Protein AF-A0A960F1D6-F1 (afdb_monomer_lite)

pLDDT: mean 77.66, std 17.32, range [40.25, 97.0]

Radius of gyration: 31.31 Å; chains: 1; bounding box: 92×35×55 Å

Structure (mmCIF, N/CA/C/O backbone):
data_AF-A0A960F1D6-F1
#
_entry.id   AF-A0A960F1D6-F1
#
loop_
_atom_site.group_PDB
_atom_site.id
_atom_site.type_symbol
_atom_site.label_atom_id
_atom_site.label_alt_id
_atom_site.label_comp_id
_atom_site.label_asym_id
_atom_site.label_entity_id
_atom_site.label_seq_id
_atom_site.pdbx_PDB_ins_code
_atom_site.Cartn_x
_atom_site.Cartn_y
_atom_site.Cartn_z
_atom_site.occupancy
_atom_site.B_iso_or_equiv
_atom_site.auth_seq_id
_atom_site.auth_comp_id
_atom_site.auth_asym_id
_atom_site.auth_atom_id
_atom_site.pdbx_PDB_model_num
ATOM 1 N N . MET A 1 1 ? -1.947 15.688 16.509 1.00 67.94 1 MET A N 1
ATOM 2 C CA . MET A 1 1 ? -1.723 14.233 16.369 1.00 67.94 1 MET A CA 1
ATOM 3 C C . MET A 1 1 ? -0.550 13.874 17.263 1.00 67.94 1 MET A C 1
ATOM 5 O O . MET A 1 1 ? 0.575 14.180 16.901 1.00 67.94 1 MET A O 1
ATOM 9 N N . ALA A 1 2 ? -0.806 13.369 18.470 1.00 82.12 2 ALA A N 1
ATOM 10 C CA . ALA A 1 2 ? 0.272 12.940 19.358 1.00 82.12 2 ALA A CA 1
ATOM 11 C C . ALA A 1 2 ? 0.780 11.565 18.907 1.00 82.12 2 ALA A C 1
ATOM 13 O O . ALA A 1 2 ? -0.016 10.731 18.471 1.00 82.12 2 ALA A O 1
ATOM 14 N N . TRP A 1 3 ? 2.092 11.354 18.992 1.00 86.44 3 TRP A N 1
ATOM 15 C CA . TRP A 1 3 ? 2.691 10.040 18.794 1.00 86.44 3 TRP A CA 1
ATOM 16 C C . TRP A 1 3 ? 2.157 9.067 19.848 1.00 86.44 3 TRP A C 1
ATOM 18 O O . TRP A 1 3 ? 2.189 9.368 21.040 1.00 86.44 3 TRP A O 1
ATOM 28 N N . ASP A 1 4 ? 1.689 7.898 19.416 1.00 86.50 4 ASP A N 1
ATOM 29 C CA . ASP A 1 4 ? 1.149 6.879 20.311 1.00 86.50 4 ASP A CA 1
ATOM 30 C C . ASP A 1 4 ? 1.798 5.518 20.041 1.00 86.50 4 ASP A C 1
ATOM 32 O O . ASP A 1 4 ? 1.462 4.798 19.094 1.00 86.50 4 ASP A O 1
ATOM 36 N N . SER A 1 5 ? 2.734 5.147 20.916 1.00 84.94 5 SER A N 1
ATOM 37 C CA . SER A 1 5 ? 3.464 3.882 20.836 1.00 84.94 5 SER A CA 1
ATOM 38 C C . SER A 1 5 ? 2.566 2.652 20.983 1.00 84.94 5 SER A C 1
ATOM 40 O O . SER A 1 5 ? 2.961 1.591 20.502 1.00 84.94 5 SER A O 1
ATOM 42 N N . LYS A 1 6 ? 1.368 2.759 21.577 1.00 87.56 6 LYS A N 1
ATOM 43 C CA . LYS A 1 6 ? 0.455 1.617 21.755 1.00 87.56 6 LYS A CA 1
ATOM 44 C C . LYS A 1 6 ? -0.373 1.309 20.507 1.00 87.56 6 LYS A C 1
ATOM 46 O O . LYS A 1 6 ? -0.940 0.226 20.417 1.00 87.56 6 LYS A O 1
ATOM 51 N N . ARG A 1 7 ? -0.429 2.214 19.523 1.00 83.06 7 ARG A N 1
ATOM 52 C CA . ARG A 1 7 ? -1.190 1.984 18.284 1.00 83.06 7 ARG A CA 1
ATOM 53 C C . ARG A 1 7 ? -0.573 0.889 17.437 1.00 83.06 7 ARG A C 1
ATOM 55 O O . ARG A 1 7 ? 0.615 0.936 17.123 1.00 83.06 7 ARG A O 1
ATOM 62 N N . GLU A 1 8 ? -1.387 -0.065 17.016 1.00 88.06 8 GLU A N 1
ATOM 63 C CA . GLU A 1 8 ? -0.953 -1.104 16.092 1.00 88.06 8 GLU A CA 1
ATOM 64 C C . GLU A 1 8 ? -0.759 -0.532 14.685 1.00 88.06 8 GLU A C 1
ATOM 66 O O . GLU A 1 8 ? -1.566 0.254 14.184 1.00 88.06 8 GLU A O 1
ATOM 71 N N . VAL A 1 9 ? 0.335 -0.931 14.038 1.00 88.81 9 VAL A N 1
ATOM 72 C CA . VAL A 1 9 ? 0.604 -0.571 12.645 1.00 88.81 9 VAL A CA 1
ATOM 73 C C . VAL A 1 9 ? -0.082 -1.608 11.752 1.00 88.81 9 VAL A C 1
ATOM 75 O O . VAL A 1 9 ? 0.150 -2.804 11.935 1.00 88.81 9 VAL A O 1
ATOM 78 N N . PRO A 1 10 ? -0.904 -1.203 10.765 1.00 89.69 10 PRO A N 1
ATOM 79 C CA . PRO A 1 10 ? -1.626 -2.138 9.906 1.00 89.69 10 PRO A CA 1
ATOM 80 C C . PRO A 1 10 ? -0.712 -2.753 8.827 1.00 89.69 10 PRO A C 1
ATOM 82 O O . PRO A 1 10 ? -0.939 -2.576 7.630 1.00 89.69 10 PRO A O 1
ATOM 85 N N . TRP A 1 11 ? 0.310 -3.510 9.240 1.00 90.44 11 TRP A N 1
ATOM 86 C CA . TRP A 1 11 ? 1.372 -4.068 8.390 1.00 90.44 11 TRP A CA 1
ATOM 87 C C . TRP A 1 11 ? 0.860 -4.795 7.155 1.00 90.44 11 TRP A C 1
ATOM 89 O O . TRP A 1 11 ? 1.323 -4.538 6.049 1.00 90.44 11 TRP A O 1
ATOM 99 N N . LYS A 1 12 ? -0.151 -5.655 7.329 1.00 90.75 12 LYS A N 1
ATOM 100 C CA . LYS A 1 12 ? -0.750 -6.414 6.225 1.00 90.75 12 LYS A CA 1
ATOM 101 C C . LYS A 1 12 ? -1.231 -5.494 5.108 1.00 90.75 12 LYS A C 1
ATOM 103 O O . LYS A 1 12 ? -1.035 -5.783 3.936 1.00 90.75 12 LYS A O 1
ATOM 108 N N . ARG A 1 13 ? -1.852 -4.374 5.470 1.00 88.94 13 ARG A N 1
ATOM 109 C CA . ARG A 1 13 ? -2.358 -3.422 4.492 1.00 88.94 13 ARG A CA 1
ATOM 110 C C . ARG A 1 13 ? -1.229 -2.665 3.807 1.00 88.94 13 ARG A C 1
ATOM 112 O O . ARG A 1 13 ? -1.277 -2.541 2.591 1.00 88.94 13 ARG A O 1
ATOM 119 N N . LEU A 1 14 ? -0.248 -2.172 4.565 1.00 91.12 14 LEU A N 1
ATOM 120 C CA . LEU A 1 14 ? 0.895 -1.475 3.973 1.00 91.12 14 LEU A CA 1
ATOM 121 C C . LEU A 1 14 ? 1.640 -2.379 2.986 1.00 91.12 14 LEU A C 1
ATOM 123 O O . LEU A 1 14 ? 1.952 -1.944 1.886 1.00 91.12 14 LEU A O 1
ATOM 127 N N . LEU A 1 15 ? 1.860 -3.644 3.349 1.00 93.88 15 LEU A N 1
ATOM 128 C CA . LEU A 1 15 ? 2.503 -4.620 2.473 1.00 93.88 15 LEU A CA 1
ATOM 129 C C . LEU A 1 15 ? 1.690 -4.876 1.201 1.00 93.88 15 LEU A C 1
ATOM 131 O O . LEU A 1 15 ? 2.275 -4.955 0.128 1.00 93.88 15 LEU A O 1
ATOM 135 N N . ILE A 1 16 ? 0.359 -4.958 1.295 1.00 94.06 16 ILE A N 1
ATOM 136 C CA . ILE A 1 16 ? -0.507 -5.119 0.117 1.00 94.06 16 ILE A CA 1
ATOM 137 C C . ILE A 1 16 ? -0.467 -3.871 -0.772 1.00 94.06 16 ILE A C 1
ATOM 139 O O . ILE A 1 16 ? -0.303 -4.001 -1.980 1.00 94.06 16 ILE A O 1
ATOM 143 N N . GLU A 1 17 ? -0.610 -2.668 -0.205 1.00 92.81 17 GLU A N 1
ATOM 144 C CA . GLU A 1 17 ? -0.550 -1.418 -0.978 1.00 92.81 17 GLU A CA 1
ATOM 145 C C . GLU A 1 17 ? 0.811 -1.269 -1.674 1.00 92.81 17 GLU A C 1
ATOM 147 O O . GLU A 1 17 ? 0.859 -0.967 -2.866 1.00 92.81 17 GLU A O 1
ATOM 152 N N . TRP A 1 18 ? 1.903 -1.556 -0.961 1.00 95.12 18 TRP A N 1
ATOM 153 C CA . TRP A 1 18 ? 3.245 -1.583 -1.532 1.00 95.12 18 TRP A CA 1
ATOM 154 C C . TRP A 1 18 ? 3.374 -2.611 -2.660 1.00 95.12 18 TRP A C 1
ATOM 156 O O . TRP A 1 18 ? 3.831 -2.251 -3.740 1.00 95.12 18 TRP A O 1
ATOM 166 N N . ALA A 1 19 ? 2.939 -3.857 -2.438 1.00 95.88 19 ALA A N 1
ATOM 167 C CA . 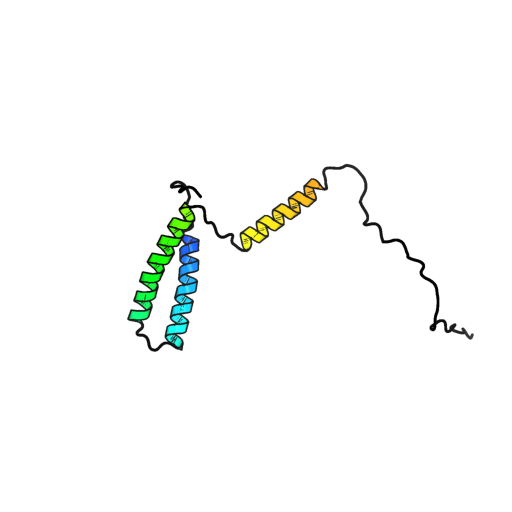ALA A 1 19 ? 3.033 -4.932 -3.424 1.00 95.88 19 ALA A CA 1
ATOM 168 C C . ALA A 1 19 ? 2.262 -4.606 -4.711 1.00 95.88 19 ALA A C 1
ATOM 170 O O . ALA A 1 19 ? 2.747 -4.851 -5.809 1.00 95.88 19 ALA A O 1
ATOM 171 N N . VAL A 1 20 ? 1.071 -4.014 -4.598 1.00 96.88 20 VAL A N 1
ATOM 172 C CA . VAL A 1 20 ? 0.279 -3.613 -5.770 1.00 96.88 20 VAL A CA 1
ATOM 173 C C . VAL A 1 20 ? 1.012 -2.550 -6.590 1.00 96.88 20 VAL A C 1
ATOM 175 O O . VAL A 1 20 ? 1.089 -2.661 -7.813 1.00 96.88 20 VAL A O 1
ATOM 178 N N . VAL A 1 21 ? 1.574 -1.533 -5.930 1.00 95.44 21 VAL A N 1
ATOM 179 C CA . VAL A 1 21 ? 2.320 -0.468 -6.615 1.00 95.44 21 VAL A CA 1
ATOM 180 C C . VAL A 1 21 ? 3.612 -1.006 -7.229 1.00 95.44 21 VAL A C 1
ATOM 182 O O . VAL A 1 21 ? 3.909 -0.689 -8.378 1.00 95.44 21 VAL A O 1
ATOM 185 N N . SER A 1 22 ? 4.364 -1.841 -6.508 1.00 96.44 22 SER A N 1
ATOM 186 C CA . SER A 1 22 ? 5.625 -2.399 -7.001 1.00 96.44 22 SER A CA 1
ATOM 187 C C . SER A 1 22 ? 5.425 -3.344 -8.182 1.00 96.44 22 SER A C 1
ATOM 189 O O . SER A 1 22 ? 6.194 -3.269 -9.136 1.00 96.44 22 SER A O 1
ATOM 191 N N . ILE A 1 23 ? 4.364 -4.159 -8.178 1.00 97.00 23 ILE A N 1
ATOM 192 C CA . ILE A 1 23 ? 3.976 -4.975 -9.336 1.00 97.00 23 ILE A CA 1
ATOM 193 C C . ILE A 1 23 ? 3.650 -4.075 -10.532 1.00 97.00 23 ILE A C 1
ATOM 195 O O . ILE A 1 23 ? 4.127 -4.335 -11.632 1.00 97.00 23 ILE A O 1
ATOM 199 N N . GLY A 1 24 ? 2.885 -2.998 -10.329 1.00 96.31 24 GLY A N 1
ATOM 200 C CA . GLY A 1 24 ? 2.573 -2.045 -11.397 1.00 96.31 24 GLY A CA 1
ATOM 201 C C . GLY A 1 24 ? 3.828 -1.412 -12.002 1.00 96.31 24 GLY A C 1
ATOM 202 O O . GLY A 1 24 ? 3.979 -1.398 -13.222 1.00 96.31 24 GLY A O 1
ATOM 203 N N . ILE A 1 25 ? 4.754 -0.955 -11.153 1.00 94.94 25 ILE A N 1
ATOM 204 C CA . ILE A 1 25 ? 6.051 -0.420 -11.588 1.00 94.94 25 ILE A CA 1
ATOM 205 C C . ILE A 1 25 ? 6.818 -1.481 -12.377 1.00 94.94 25 ILE A C 1
ATOM 207 O O . ILE A 1 25 ? 7.223 -1.199 -13.498 1.00 94.94 25 ILE A O 1
ATOM 211 N N . ALA A 1 26 ? 6.951 -2.696 -11.839 1.00 95.00 26 ALA A N 1
ATOM 212 C CA . ALA A 1 26 ? 7.685 -3.784 -12.478 1.00 95.00 26 ALA A CA 1
ATOM 213 C C . ALA A 1 26 ? 7.123 -4.132 -13.865 1.00 95.00 26 ALA A C 1
ATOM 215 O O . ALA A 1 26 ? 7.889 -4.294 -14.811 1.00 95.00 26 ALA A O 1
ATOM 216 N N . VAL A 1 27 ? 5.795 -4.203 -14.008 1.00 96.06 27 VAL A N 1
ATOM 217 C CA . VAL A 1 27 ? 5.135 -4.475 -15.295 1.00 96.06 27 VAL A CA 1
ATOM 218 C C . VAL A 1 27 ? 5.410 -3.355 -16.297 1.00 96.06 27 VAL A C 1
ATOM 220 O O . VAL A 1 27 ? 5.735 -3.640 -17.450 1.00 96.06 27 VAL A O 1
ATOM 223 N N . ILE A 1 28 ? 5.322 -2.090 -15.875 1.00 95.12 28 ILE A N 1
ATOM 224 C CA . ILE A 1 28 ? 5.574 -0.937 -16.749 1.00 95.12 28 ILE A CA 1
ATOM 225 C C . ILE A 1 28 ? 7.037 -0.911 -17.192 1.00 95.12 28 ILE A C 1
ATOM 227 O O . ILE A 1 28 ? 7.311 -0.800 -18.385 1.00 95.12 28 ILE A O 1
ATOM 231 N N . THR A 1 29 ? 7.981 -1.051 -16.261 1.00 94.69 29 THR A N 1
ATOM 232 C CA . THR A 1 29 ? 9.413 -1.036 -16.579 1.00 94.69 29 THR A CA 1
ATOM 233 C C . THR A 1 29 ? 9.830 -2.247 -17.402 1.00 94.69 29 THR A C 1
ATOM 235 O O . THR A 1 29 ? 10.703 -2.117 -18.242 1.00 94.69 29 THR A O 1
ATOM 238 N N . MET A 1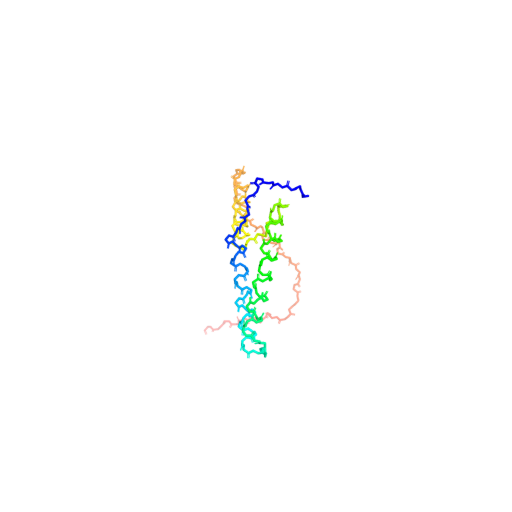 30 ? 9.199 -3.408 -17.219 1.00 93.31 30 MET A N 1
ATOM 239 C CA . MET A 1 30 ? 9.486 -4.592 -18.032 1.00 93.31 30 MET A CA 1
ATOM 240 C C . MET A 1 30 ? 8.888 -4.497 -19.442 1.00 93.31 30 MET A C 1
ATOM 242 O O . MET A 1 30 ? 9.461 -5.040 -20.380 1.00 93.31 30 MET A O 1
ATOM 246 N N . SER A 1 31 ? 7.749 -3.816 -19.602 1.00 94.69 31 SER A N 1
ATOM 247 C CA . SER A 1 31 ? 7.070 -3.688 -20.902 1.00 94.69 31 SER A CA 1
ATOM 248 C C . SER A 1 31 ? 7.602 -2.528 -21.746 1.00 94.69 31 SER A C 1
ATOM 250 O O . SER A 1 31 ? 7.635 -2.622 -22.968 1.00 94.69 31 SER A O 1
ATOM 252 N N . PHE A 1 32 ? 7.981 -1.421 -21.101 1.00 93.75 32 PHE A N 1
ATOM 253 C CA . PHE A 1 32 ? 8.332 -0.160 -21.765 1.00 93.75 32 PHE A CA 1
ATOM 254 C C . PHE A 1 32 ? 9.689 0.405 -21.339 1.00 93.75 32 PHE A C 1
ATOM 256 O O . PHE A 1 32 ? 10.189 1.338 -21.964 1.00 93.75 32 PHE A O 1
ATOM 263 N N . GLY A 1 33 ? 10.262 -0.096 -20.247 1.00 85.00 33 GLY A N 1
ATOM 264 C CA . GLY A 1 33 ? 11.533 0.383 -19.727 1.00 85.00 33 GLY A CA 1
ATOM 265 C C . GLY A 1 33 ? 12.711 -0.316 -20.392 1.00 85.00 33 GLY A C 1
ATOM 266 O O . GLY A 1 33 ? 12.658 -1.494 -20.727 1.00 85.00 33 GLY A O 1
ATOM 267 N N . ASN A 1 34 ? 13.805 0.427 -20.543 1.00 89.00 34 ASN A N 1
ATOM 268 C CA . ASN A 1 34 ? 15.097 -0.105 -20.978 1.00 89.00 34 ASN A CA 1
ATOM 269 C C . ASN A 1 34 ? 16.060 -0.309 -19.788 1.00 89.00 34 ASN A C 1
ATOM 271 O O . ASN A 1 34 ? 17.269 -0.438 -19.973 1.00 89.00 34 ASN A O 1
ATOM 275 N N . SER A 1 35 ? 15.533 -0.254 -18.561 1.00 83.94 35 SER A N 1
ATOM 276 C CA . SER A 1 35 ? 16.288 -0.433 -17.323 1.00 83.94 35 SER A CA 1
ATOM 277 C C . SER A 1 35 ? 16.586 -1.905 -17.076 1.00 83.94 35 SER A C 1
ATOM 279 O O . SER A 1 35 ? 15.781 -2.784 -17.393 1.00 83.94 35 SER A O 1
ATOM 281 N N . GLN A 1 36 ? 17.730 -2.181 -16.454 1.00 90.50 36 GLN A N 1
ATOM 282 C CA . GLN A 1 36 ? 18.066 -3.553 -16.093 1.00 90.50 36 GLN A CA 1
ATOM 283 C C . GLN A 1 36 ? 17.105 -4.060 -15.001 1.00 90.50 36 GLN A C 1
ATOM 285 O O . GLN A 1 36 ? 16.682 -3.294 -14.122 1.00 90.50 36 GLN A O 1
ATOM 290 N N . PRO A 1 37 ? 16.768 -5.363 -14.983 1.00 88.94 37 PRO A N 1
ATOM 291 C CA . PRO A 1 37 ? 15.873 -5.917 -13.968 1.00 88.94 37 PRO A CA 1
ATOM 292 C C . PRO A 1 37 ? 16.437 -5.736 -12.550 1.00 88.94 37 PRO A C 1
ATOM 294 O O . PRO A 1 37 ? 15.678 -5.533 -11.606 1.00 88.94 37 PRO A O 1
ATOM 297 N N . GLN A 1 38 ? 17.767 -5.731 -12.404 1.00 93.12 38 GLN A N 1
ATOM 298 C CA . GLN A 1 38 ? 18.446 -5.491 -11.127 1.00 93.12 38 GLN A CA 1
ATOM 299 C C . GLN A 1 38 ? 18.237 -4.063 -10.599 1.00 93.12 38 GLN A C 1
ATOM 301 O O . GLN A 1 38 ? 18.016 -3.883 -9.404 1.00 93.12 38 GLN A O 1
ATOM 306 N N . GLU A 1 39 ? 18.254 -3.058 -11.476 1.00 92.81 39 GLU A N 1
ATOM 307 C CA . GLU A 1 39 ? 18.012 -1.652 -11.115 1.00 92.81 39 GLU A CA 1
ATOM 308 C C . GLU A 1 39 ? 16.560 -1.436 -10.687 1.00 92.81 39 GLU A C 1
ATOM 310 O O . GLU A 1 39 ? 16.268 -0.761 -9.703 1.00 92.81 39 GLU A O 1
ATOM 315 N N . THR A 1 40 ? 15.635 -2.071 -11.403 1.00 93.38 40 THR A N 1
ATOM 316 C CA . THR A 1 40 ? 14.210 -2.018 -11.073 1.00 93.38 40 THR A CA 1
ATOM 317 C C . THR A 1 40 ? 13.948 -2.683 -9.718 1.00 93.38 40 THR A C 1
ATOM 319 O O . THR A 1 40 ? 13.240 -2.133 -8.874 1.00 93.38 40 THR A O 1
ATOM 322 N N . ALA A 1 41 ? 14.551 -3.851 -9.474 1.00 94.00 41 ALA A N 1
ATOM 323 C CA . ALA A 1 41 ? 14.413 -4.572 -8.213 1.00 94.00 41 ALA A CA 1
ATOM 324 C C . ALA A 1 41 ? 14.995 -3.784 -7.029 1.00 94.00 41 ALA A C 1
ATOM 326 O O . ALA A 1 41 ? 14.346 -3.679 -5.987 1.00 94.00 41 ALA A O 1
ATOM 327 N N . SER A 1 42 ? 16.180 -3.187 -7.184 1.00 95.88 42 SER A N 1
ATOM 328 C CA . SER A 1 42 ? 16.791 -2.375 -6.128 1.00 95.88 42 SER A CA 1
ATOM 329 C C . SER A 1 42 ? 15.960 -1.123 -5.827 1.00 95.88 42 SER A C 1
ATOM 331 O O . SER A 1 42 ? 15.703 -0.835 -4.657 1.00 95.88 42 SER A O 1
ATOM 333 N N . ALA A 1 43 ? 15.434 -0.446 -6.853 1.00 94.25 43 ALA A N 1
ATOM 334 C CA . ALA A 1 43 ? 14.535 0.694 -6.685 1.00 94.25 43 ALA A CA 1
ATOM 335 C C . ALA A 1 43 ? 13.245 0.318 -5.934 1.00 94.25 43 ALA A C 1
ATOM 337 O O . ALA A 1 43 ? 12.832 1.029 -5.015 1.00 94.25 43 ALA A O 1
ATOM 338 N N . ILE A 1 44 ? 12.631 -0.822 -6.271 1.00 96.12 44 ILE A N 1
ATOM 339 C CA . ILE A 1 44 ? 11.425 -1.325 -5.596 1.00 96.12 44 ILE A CA 1
ATOM 340 C C . ILE A 1 44 ? 11.696 -1.642 -4.123 1.00 96.12 44 ILE A C 1
ATOM 342 O O . ILE A 1 44 ? 10.869 -1.316 -3.268 1.00 96.12 44 ILE A O 1
ATOM 346 N N . LEU A 1 45 ? 12.833 -2.270 -3.814 1.00 96.19 45 LEU A N 1
ATOM 347 C CA . LEU A 1 45 ? 13.190 -2.636 -2.443 1.00 96.19 45 LEU A CA 1
ATOM 348 C C . LEU A 1 45 ? 13.477 -1.400 -1.587 1.00 96.19 45 LEU A C 1
ATOM 350 O O . LEU A 1 45 ? 12.909 -1.267 -0.502 1.00 96.19 45 LEU A O 1
ATOM 354 N N . ILE A 1 46 ? 14.298 -0.474 -2.088 1.00 96.44 46 ILE A N 1
ATOM 355 C CA . ILE A 1 46 ? 14.634 0.767 -1.377 1.00 96.44 46 ILE A CA 1
ATOM 356 C C . ILE A 1 46 ? 13.373 1.616 -1.187 1.00 96.44 46 ILE A C 1
ATOM 358 O O . ILE A 1 46 ? 13.052 2.017 -0.066 1.00 96.44 46 ILE A O 1
ATOM 362 N N . GLY A 1 47 ? 12.608 1.833 -2.260 1.00 94.25 47 GLY A N 1
ATOM 363 C CA . GLY A 1 47 ? 11.348 2.569 -2.204 1.00 94.25 47 GLY A CA 1
ATOM 364 C C . GLY A 1 47 ? 10.324 1.902 -1.285 1.00 94.25 47 GLY A C 1
ATOM 365 O O . GLY A 1 47 ? 9.610 2.585 -0.552 1.00 94.25 47 GLY A O 1
ATOM 366 N N . GLY A 1 48 ? 10.296 0.569 -1.257 1.00 94.38 48 GLY A N 1
ATOM 367 C CA . GLY A 1 48 ? 9.454 -0.207 -0.357 1.00 94.38 48 GLY A CA 1
ATOM 368 C C . GLY A 1 48 ? 9.790 -0.009 1.105 1.00 94.38 48 GLY A C 1
ATOM 369 O O . GLY A 1 48 ? 8.896 0.248 1.907 1.00 94.38 48 GLY A O 1
ATOM 370 N N . PHE A 1 49 ? 11.072 -0.058 1.453 1.00 95.50 49 PHE A N 1
ATOM 371 C CA . PHE A 1 49 ? 11.508 0.154 2.827 1.00 95.50 49 PHE A CA 1
ATOM 372 C C . PHE A 1 49 ? 11.155 1.564 3.317 1.00 95.50 49 PHE A C 1
ATOM 374 O O . PHE A 1 49 ? 10.626 1.729 4.418 1.00 95.50 49 PHE A O 1
ATOM 381 N N . ILE A 1 50 ? 11.358 2.573 2.463 1.00 96.12 50 ILE A N 1
ATOM 382 C CA . ILE A 1 50 ? 10.982 3.964 2.746 1.00 96.12 50 ILE A CA 1
ATOM 383 C C . ILE A 1 50 ? 9.464 4.086 2.924 1.00 96.12 50 ILE A C 1
ATOM 385 O O . ILE A 1 50 ? 9.004 4.660 3.911 1.00 96.12 50 ILE A O 1
ATOM 389 N N . TYR A 1 51 ? 8.678 3.516 2.009 1.00 93.81 51 TYR A N 1
ATOM 390 C CA . TYR A 1 51 ? 7.217 3.551 2.068 1.00 93.81 51 TYR A CA 1
ATOM 391 C C . TYR A 1 51 ? 6.672 2.885 3.339 1.00 93.81 51 TYR A C 1
ATOM 393 O O . TYR A 1 51 ? 5.827 3.459 4.029 1.00 93.81 51 TYR A O 1
ATOM 401 N N . LEU A 1 52 ? 7.173 1.693 3.677 1.00 94.56 52 LEU A N 1
ATOM 402 C CA . LEU A 1 52 ? 6.767 0.954 4.871 1.00 94.56 52 LEU A CA 1
ATOM 403 C C . LEU A 1 52 ? 7.153 1.705 6.149 1.00 94.56 52 LEU A C 1
ATOM 405 O O . LEU A 1 52 ? 6.325 1.824 7.051 1.00 94.56 52 LEU A O 1
ATOM 409 N N . GLY A 1 53 ? 8.370 2.252 6.212 1.00 93.75 53 GLY A N 1
ATOM 410 C CA . GLY A 1 53 ? 8.837 3.041 7.350 1.00 93.75 53 GLY A CA 1
ATOM 411 C C . GLY A 1 53 ? 7.993 4.297 7.559 1.00 93.75 53 GLY A C 1
ATOM 412 O O . GLY A 1 53 ? 7.467 4.524 8.649 1.00 93.75 53 GLY A O 1
ATOM 413 N N . PHE A 1 54 ? 7.783 5.078 6.498 1.00 93.38 54 PHE A N 1
ATOM 414 C CA . PHE A 1 54 ? 6.996 6.307 6.577 1.00 93.38 54 PHE A CA 1
ATOM 415 C C . PHE A 1 54 ? 5.526 6.021 6.904 1.00 93.38 54 PHE A C 1
ATOM 417 O O . PHE A 1 54 ? 4.924 6.691 7.743 1.00 93.38 54 PHE A O 1
ATOM 424 N N . GLY A 1 55 ? 4.950 4.978 6.305 1.00 89.69 55 GLY A N 1
ATOM 425 C CA . GLY A 1 55 ? 3.591 4.541 6.600 1.00 89.69 55 GLY A CA 1
ATOM 426 C C . GLY A 1 55 ? 3.421 4.030 8.036 1.00 89.69 55 GLY A C 1
ATOM 427 O O . GLY A 1 55 ? 2.392 4.300 8.658 1.00 89.69 55 GLY A O 1
ATOM 428 N N . ALA A 1 56 ? 4.423 3.348 8.598 1.00 89.44 56 ALA A N 1
ATOM 429 C CA . ALA A 1 56 ? 4.414 2.925 9.997 1.00 89.44 56 ALA A CA 1
ATOM 430 C C . ALA A 1 56 ? 4.453 4.127 10.954 1.00 89.44 56 ALA A C 1
ATOM 432 O O . ALA A 1 56 ? 3.681 4.178 11.914 1.00 89.44 56 ALA A O 1
ATOM 433 N N . VAL A 1 57 ? 5.289 5.126 10.658 1.00 91.19 57 VAL A N 1
ATOM 434 C CA . VAL A 1 57 ? 5.355 6.389 11.409 1.00 91.19 57 VAL A CA 1
ATOM 435 C C . VAL A 1 57 ? 4.013 7.123 11.349 1.00 91.19 57 VAL A C 1
ATOM 437 O O . VAL A 1 57 ? 3.450 7.477 12.383 1.00 91.19 57 VAL A O 1
ATOM 440 N N . LEU A 1 58 ? 3.438 7.280 10.156 1.00 89.56 58 LEU A N 1
ATOM 441 C CA . LEU A 1 58 ? 2.115 7.880 9.957 1.00 89.56 58 LEU A CA 1
ATOM 442 C C . LEU A 1 58 ? 1.017 7.150 10.743 1.00 89.56 58 LEU A C 1
ATOM 444 O O . LEU A 1 58 ? 0.179 7.793 11.379 1.00 89.56 58 LEU A O 1
ATOM 448 N N . ALA A 1 59 ? 1.041 5.816 10.755 1.00 88.19 59 ALA A N 1
ATOM 449 C CA . ALA A 1 59 ? 0.098 5.022 11.536 1.00 88.19 59 ALA A CA 1
ATOM 450 C C . ALA A 1 59 ? 0.221 5.306 13.044 1.00 88.19 59 ALA A C 1
ATOM 452 O O . ALA A 1 59 ? -0.797 5.439 13.728 1.00 88.19 59 ALA A O 1
ATOM 453 N N . LYS A 1 60 ? 1.445 5.491 13.558 1.00 85.81 60 LYS A N 1
ATOM 454 C CA . LYS A 1 60 ? 1.694 5.886 14.958 1.00 85.81 60 LYS A CA 1
ATOM 455 C C . LYS A 1 60 ? 1.213 7.298 15.287 1.00 85.81 60 LYS A C 1
ATOM 457 O O . LYS A 1 60 ? 0.769 7.534 16.407 1.00 85.81 60 LYS A O 1
ATOM 462 N N . PHE A 1 61 ? 1.197 8.204 1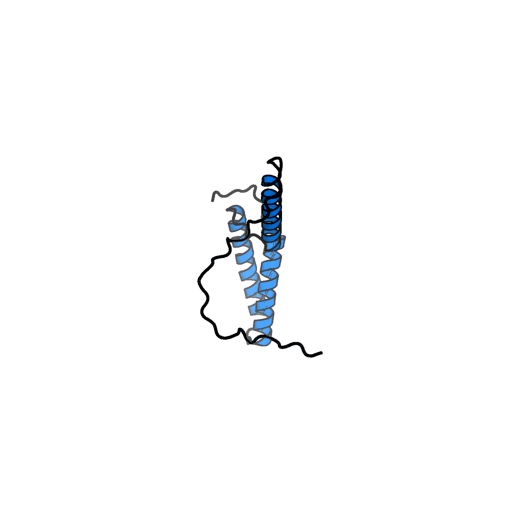4.312 1.00 89.06 61 PHE A N 1
ATOM 463 C CA . PHE A 1 61 ? 0.542 9.514 14.437 1.00 89.06 61 PHE A CA 1
ATOM 464 C C . PHE A 1 61 ? -0.991 9.453 14.320 1.00 89.06 61 PHE A C 1
ATOM 466 O O . PHE A 1 61 ? -1.674 10.467 14.473 1.00 89.06 61 PHE A O 1
ATOM 473 N N . GLY A 1 62 ? -1.557 8.267 14.085 1.00 78.38 62 GLY A N 1
ATOM 474 C CA . GLY A 1 62 ? -2.995 8.063 13.966 1.00 78.38 62 GLY A CA 1
ATOM 475 C C . GLY A 1 62 ? -3.552 8.304 12.569 1.00 78.38 62 GLY A C 1
ATOM 476 O O . GLY A 1 62 ? -4.771 8.373 12.415 1.00 78.38 62 GLY A O 1
ATOM 477 N N . TYR A 1 63 ? -2.695 8.404 11.551 1.00 78.69 63 TYR A N 1
ATOM 478 C CA . TYR A 1 63 ? -3.141 8.430 10.167 1.00 78.69 63 TYR A CA 1
ATOM 479 C C . TYR A 1 63 ? -3.605 7.030 9.754 1.00 78.69 63 TYR A C 1
ATOM 481 O O . TYR A 1 63 ? -2.819 6.162 9.378 1.00 78.69 63 TYR A O 1
ATOM 489 N N . ALA A 1 64 ? -4.914 6.810 9.831 1.00 70.56 64 ALA A N 1
ATOM 490 C CA . ALA A 1 64 ? -5.561 5.624 9.296 1.00 70.56 64 ALA A CA 1
ATOM 491 C C . ALA A 1 64 ? -6.354 6.018 8.046 1.00 70.56 64 ALA A C 1
ATOM 493 O O . ALA A 1 64 ? -7.404 6.654 8.141 1.00 70.56 64 ALA A O 1
ATOM 494 N N . ARG A 1 65 ? -5.889 5.621 6.853 1.00 68.31 65 ARG A N 1
ATOM 495 C CA . ARG A 1 65 ? -6.751 5.698 5.663 1.00 68.31 65 ARG A CA 1
ATOM 496 C C . ARG A 1 65 ? -7.949 4.780 5.891 1.00 68.31 65 ARG A C 1
ATOM 498 O O . ARG A 1 65 ? -7.763 3.625 6.250 1.00 68.31 65 ARG A O 1
ATOM 505 N N . LYS A 1 66 ? -9.177 5.230 5.662 1.00 72.06 66 LYS A N 1
ATOM 506 C CA . LYS A 1 66 ? -10.341 4.331 5.702 1.00 72.06 66 LYS A CA 1
ATOM 507 C C . LYS A 1 66 ? -10.410 3.535 4.398 1.00 72.06 66 LYS A C 1
ATOM 509 O O . LYS A 1 66 ? -10.216 4.091 3.320 1.00 72.06 66 LYS A O 1
ATOM 514 N N . SER A 1 67 ? -10.635 2.226 4.479 1.00 71.62 67 SER A N 1
ATOM 515 C CA . SER A 1 67 ? -10.923 1.422 3.283 1.00 71.62 67 SER A CA 1
ATOM 516 C C . SER A 1 67 ? -12.341 1.707 2.778 1.00 71.62 67 SER A C 1
ATOM 518 O O . SER A 1 67 ? -13.227 2.038 3.565 1.00 71.62 67 SER A O 1
ATOM 520 N N . LEU A 1 68 ? -12.602 1.512 1.481 1.00 71.12 68 LEU A N 1
ATOM 521 C CA . LEU A 1 68 ? -13.958 1.651 0.924 1.00 71.12 68 LEU A CA 1
ATOM 522 C C . LEU A 1 68 ? -14.971 0.729 1.617 1.00 71.12 68 LEU A C 1
ATOM 524 O O . LEU A 1 68 ? -16.127 1.101 1.786 1.00 71.12 68 LEU A O 1
ATOM 528 N N . LYS A 1 69 ? -14.544 -0.464 2.053 1.00 73.06 69 LYS A N 1
ATOM 529 C CA . LYS A 1 69 ? -15.395 -1.384 2.820 1.00 73.06 69 LYS A CA 1
ATOM 530 C C . LYS A 1 69 ? -15.765 -0.800 4.185 1.00 73.06 69 LYS A C 1
ATOM 532 O O . LYS A 1 69 ? -16.926 -0.876 4.564 1.00 73.06 69 LYS A O 1
ATOM 537 N N . GLN A 1 70 ? -14.810 -0.189 4.888 1.00 77.25 70 GLN A N 1
ATOM 538 C CA . GLN A 1 70 ? -15.080 0.498 6.155 1.00 77.25 70 GLN A CA 1
ATOM 539 C C . GLN A 1 70 ? -15.997 1.703 5.955 1.00 77.25 70 GLN A C 1
ATOM 541 O O . GLN A 1 70 ? -16.942 1.850 6.712 1.00 77.25 70 GLN A O 1
ATOM 546 N N . LEU A 1 71 ? -15.789 2.498 4.904 1.00 77.88 71 LEU A N 1
ATOM 547 C CA . LEU A 1 71 ? -16.672 3.623 4.582 1.00 77.88 71 LEU A CA 1
ATOM 548 C C . LEU A 1 71 ? -18.103 3.163 4.263 1.00 77.88 71 LEU A C 1
ATOM 550 O O . LEU A 1 71 ? -19.057 3.795 4.702 1.00 77.88 71 LEU A O 1
ATOM 554 N N . ARG A 1 72 ? -18.265 2.041 3.545 1.00 79.69 72 ARG A N 1
ATOM 555 C CA . ARG A 1 72 ? -19.585 1.436 3.285 1.00 79.69 72 ARG A CA 1
ATOM 556 C C . ARG A 1 72 ? -20.233 0.851 4.539 1.00 79.69 72 ARG A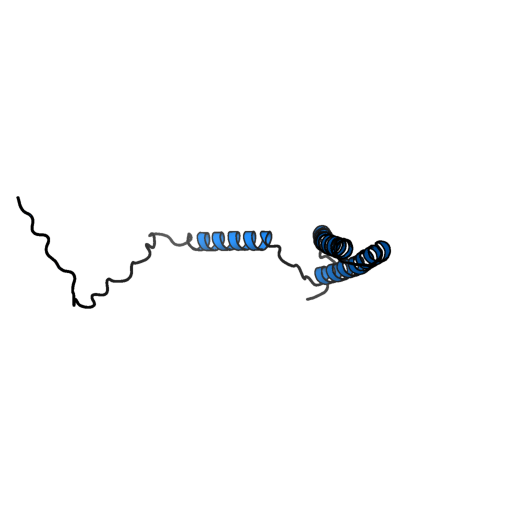 C 1
ATOM 558 O O . ARG A 1 72 ? -21.445 0.924 4.685 1.00 79.69 72 ARG A O 1
ATOM 565 N N . ALA A 1 73 ? -19.450 0.250 5.432 1.00 80.50 73 ALA A N 1
ATOM 566 C CA . ALA A 1 73 ? -19.965 -0.247 6.704 1.00 80.50 73 ALA A CA 1
ATOM 567 C C . ALA A 1 73 ? -20.395 0.915 7.612 1.00 80.50 73 ALA A C 1
ATOM 569 O O . ALA A 1 73 ? -21.478 0.882 8.182 1.00 80.50 73 ALA A O 1
ATOM 570 N N . GLU A 1 74 ? -19.589 1.972 7.687 1.00 78.38 74 GLU A N 1
ATOM 571 C CA . GLU A 1 74 ? -19.879 3.187 8.451 1.00 78.38 74 GLU A CA 1
ATOM 572 C C . GLU A 1 74 ? -21.125 3.903 7.905 1.00 78.38 74 GLU A C 1
ATOM 574 O O . GLU A 1 74 ? -21.981 4.323 8.682 1.00 78.38 74 GLU A O 1
ATOM 579 N N . SER A 1 75 ? -21.303 3.955 6.578 1.00 80.31 75 SER A N 1
ATOM 580 C CA . SER A 1 75 ? -22.522 4.502 5.972 1.00 80.31 75 SER A CA 1
ATOM 581 C C . SER A 1 75 ? -23.757 3.627 6.212 1.00 80.31 75 SER A C 1
ATOM 583 O O . SER A 1 75 ? -24.838 4.164 6.451 1.00 80.31 75 SER A O 1
ATOM 585 N N . ALA A 1 76 ? -23.614 2.297 6.204 1.00 80.81 76 ALA A N 1
ATOM 586 C CA . ALA A 1 76 ? -24.703 1.375 6.523 1.00 80.81 76 ALA A CA 1
ATOM 587 C C . ALA A 1 76 ? -25.139 1.490 7.994 1.00 80.81 76 ALA A C 1
ATOM 589 O O . ALA A 1 76 ? -26.334 1.562 8.276 1.00 80.81 76 ALA A O 1
ATOM 590 N N . ILE A 1 77 ? -24.183 1.586 8.923 1.00 82.44 77 ILE A N 1
ATOM 591 C CA . ILE A 1 77 ? -24.451 1.795 10.352 1.00 82.44 77 ILE A CA 1
ATOM 592 C C . ILE A 1 77 ? -25.127 3.155 10.572 1.00 82.44 77 ILE A C 1
ATOM 594 O O . ILE A 1 77 ? -26.138 3.233 11.268 1.00 82.44 77 ILE A O 1
ATOM 598 N N . ALA A 1 78 ? -24.641 4.220 9.928 1.00 79.69 78 ALA A N 1
ATOM 599 C CA . ALA A 1 78 ? -25.257 5.545 10.011 1.00 79.69 78 ALA A CA 1
ATOM 600 C C . ALA A 1 78 ? -26.699 5.561 9.462 1.00 79.69 78 ALA A C 1
ATOM 602 O O . ALA A 1 78 ? -27.571 6.239 10.011 1.00 79.69 78 A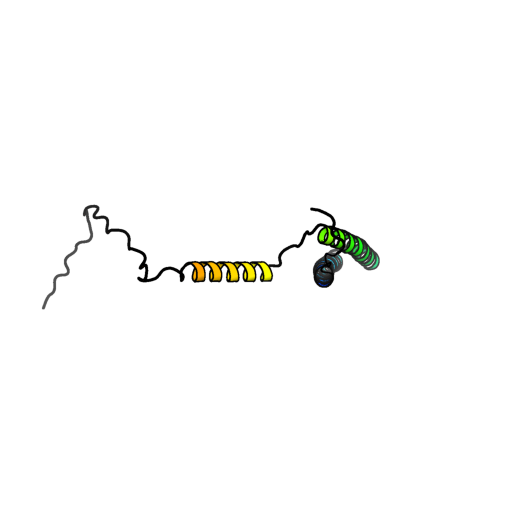LA A O 1
ATOM 603 N N . ALA A 1 79 ? -26.978 4.795 8.403 1.00 79.12 79 ALA A N 1
ATOM 604 C CA . ALA A 1 79 ? -28.327 4.638 7.864 1.00 79.12 79 ALA A CA 1
ATOM 605 C C . ALA A 1 79 ? -29.258 3.890 8.837 1.00 79.12 79 ALA A C 1
ATOM 607 O O . ALA A 1 79 ? -30.395 4.314 9.042 1.00 79.12 79 ALA A O 1
ATOM 608 N N . GLN A 1 80 ? -28.770 2.827 9.485 1.00 80.25 80 GLN A N 1
ATOM 609 C CA . GLN A 1 80 ? -29.525 2.078 10.496 1.00 80.25 80 GLN A CA 1
ATOM 610 C C . GLN A 1 80 ? -29.806 2.915 11.748 1.00 80.25 80 GLN A C 1
ATOM 612 O O . GLN A 1 80 ? -30.922 2.896 12.259 1.00 80.25 80 GLN A O 1
ATOM 617 N N . GLN A 1 81 ? -28.838 3.711 12.207 1.00 78.81 81 GLN A N 1
ATOM 618 C CA . GLN A 1 81 ? -29.024 4.624 13.338 1.00 78.81 81 GLN A CA 1
ATOM 619 C C . GLN A 1 81 ? -30.046 5.724 13.030 1.00 78.81 81 GLN A C 1
ATOM 621 O O . GLN A 1 81 ? -30.864 6.043 13.887 1.00 78.81 81 GLN A O 1
ATOM 626 N N . LYS A 1 82 ? -30.073 6.261 11.801 1.00 73.88 82 LYS A N 1
ATOM 627 C CA . LYS A 1 82 ? -31.142 7.181 11.371 1.00 73.88 82 LYS A CA 1
ATOM 628 C C . LYS A 1 82 ? -32.516 6.512 11.332 1.00 73.88 82 LYS A C 1
ATOM 630 O O . LYS A 1 82 ? -33.497 7.149 11.699 1.00 73.88 82 LYS A O 1
ATOM 635 N N . ALA A 1 83 ? -32.592 5.252 10.906 1.00 71.56 83 ALA A N 1
ATOM 636 C CA . ALA A 1 83 ? -33.845 4.499 10.903 1.00 71.56 83 ALA A CA 1
ATOM 637 C C . ALA A 1 83 ? -34.344 4.204 12.331 1.00 71.56 83 ALA A C 1
ATOM 639 O O . ALA A 1 83 ? -35.529 4.371 12.603 1.00 71.56 83 ALA A O 1
ATOM 640 N N . ALA A 1 84 ? -33.443 3.855 13.255 1.00 67.25 84 ALA A N 1
ATOM 641 C CA . ALA A 1 84 ? -33.762 3.598 14.661 1.00 67.25 84 ALA A CA 1
ATOM 642 C C . ALA A 1 84 ? -34.085 4.880 15.455 1.00 67.25 84 ALA A C 1
ATOM 644 O O . ALA A 1 84 ? -34.971 4.885 16.305 1.00 67.25 84 ALA A O 1
ATOM 645 N N . ALA A 1 85 ? -33.433 6.005 15.146 1.00 59.88 85 ALA A N 1
ATOM 646 C CA . ALA A 1 85 ? -33.801 7.311 15.698 1.00 59.88 85 ALA A CA 1
ATOM 647 C C . ALA A 1 85 ? -35.180 7.787 15.196 1.00 59.88 85 ALA A C 1
ATOM 649 O O . ALA A 1 85 ? -35.851 8.563 15.871 1.00 59.88 85 ALA A O 1
ATOM 650 N N . GLY A 1 86 ? -35.627 7.291 14.036 1.00 54.09 86 GLY A N 1
ATOM 651 C CA . GLY A 1 86 ? -36.985 7.480 13.523 1.00 54.09 86 GLY A CA 1
ATOM 652 C C . GLY A 1 86 ? -38.040 6.553 14.142 1.00 54.09 86 GLY A C 1
ATOM 653 O O . GLY A 1 86 ? -39.224 6.784 13.922 1.00 54.09 86 GLY A O 1
ATOM 654 N N . SER A 1 87 ? -37.649 5.533 14.921 1.00 52.06 87 SER A N 1
ATOM 655 C CA . SER A 1 87 ? -38.571 4.566 15.541 1.00 52.06 87 SER A CA 1
ATOM 656 C C . SER A 1 87 ? -38.843 4.817 17.032 1.00 52.06 87 SER A C 1
ATOM 658 O O . SER A 1 87 ? -39.455 3.979 17.686 1.00 52.06 87 SER A O 1
ATOM 660 N N . GLY A 1 88 ? -38.394 5.955 17.579 1.00 44.66 88 GLY A N 1
ATOM 661 C CA . GLY A 1 88 ? -38.598 6.356 18.981 1.00 44.66 88 GLY A CA 1
ATOM 662 C C . GLY A 1 88 ? -39.786 7.296 19.242 1.00 44.66 88 GLY A C 1
ATOM 663 O O . GLY A 1 88 ? -39.956 7.743 20.372 1.00 44.66 88 GLY A O 1
ATOM 664 N N . GLY A 1 89 ? -40.601 7.616 18.231 1.00 40.25 89 GLY A N 1
ATOM 665 C CA . GLY A 1 89 ? -41.831 8.403 18.377 1.00 40.25 89 GLY A CA 1
ATOM 666 C C . GLY A 1 89 ? -43.052 7.563 18.011 1.00 40.25 89 GLY A C 1
ATOM 667 O O . GLY A 1 89 ? -43.121 7.021 16.910 1.00 40.25 89 GLY A O 1
ATOM 668 N N . SER A 1 90 ? -43.993 7.419 18.941 1.00 47.47 90 SER A N 1
ATOM 669 C CA . SER A 1 90 ? -45.242 6.684 18.753 1.00 47.47 90 SER A CA 1
ATOM 670 C C . SER A 1 90 ? -46.107 7.268 17.624 1.00 47.47 90 SER A C 1
ATOM 672 O O . SER A 1 90 ? -46.207 8.479 17.472 1.00 47.47 90 SER A O 1
ATOM 674 N N . GLY A 1 91 ? -46.797 6.388 16.889 1.00 46.03 91 GLY A N 1
ATOM 675 C CA . GLY A 1 91 ? -48.021 6.721 16.150 1.00 46.03 91 GLY A CA 1
ATOM 676 C C . GLY A 1 91 ? -47.859 7.454 14.809 1.00 46.03 91 GLY A C 1
ATOM 677 O O . GLY A 1 91 ? -47.441 8.601 14.743 1.00 46.03 91 GLY A O 1
ATOM 678 N N . GLY A 1 92 ? -48.346 6.819 13.738 1.00 40.25 92 GLY A N 1
ATOM 679 C CA . GLY A 1 92 ? -48.695 7.495 12.483 1.00 40.25 92 GLY A CA 1
ATOM 680 C C . GLY A 1 92 ? -47.591 7.498 11.427 1.00 40.25 92 GLY A C 1
ATOM 681 O O . GLY A 1 92 ? -46.617 8.239 11.505 1.00 40.25 92 GLY A O 1
ATOM 682 N N . GLY A 1 93 ? -47.778 6.694 10.377 1.00 47.16 93 GLY A N 1
ATOM 683 C CA . GLY A 1 93 ? -46.947 6.757 9.181 1.00 47.16 93 GLY A CA 1
ATOM 684 C C . GLY A 1 93 ? -46.982 8.157 8.568 1.00 47.16 93 GLY A C 1
ATOM 685 O O . GLY A 1 93 ? -48.037 8.640 8.159 1.00 47.16 93 GLY A O 1
ATOM 686 N N . VAL A 1 94 ? -45.823 8.803 8.463 1.00 51.47 94 VAL A N 1
ATOM 687 C CA . VAL A 1 94 ? -45.694 10.056 7.717 1.00 51.47 94 VAL A CA 1
ATOM 688 C C . VAL A 1 94 ? -45.642 9.710 6.232 1.00 51.47 94 VAL A C 1
ATOM 690 O O . VAL A 1 94 ? -44.581 9.556 5.626 1.00 51.47 94 VAL A O 1
ATOM 693 N N . ALA A 1 95 ? -46.827 9.559 5.641 1.00 59.75 95 ALA A N 1
ATOM 694 C CA . ALA A 1 95 ? -47.001 9.646 4.203 1.00 59.75 95 ALA A CA 1
ATOM 695 C C . ALA A 1 95 ? -46.450 11.003 3.751 1.00 59.75 95 ALA A C 1
ATOM 697 O O . ALA A 1 95 ? -46.888 12.056 4.215 1.00 59.75 95 ALA A O 1
ATOM 698 N N . ARG A 1 96 ? -45.458 10.989 2.859 1.00 60.97 96 ARG A N 1
ATOM 699 C CA . ARG A 1 96 ? -44.925 12.215 2.269 1.00 60.97 96 ARG A CA 1
ATOM 700 C C . ARG A 1 96 ? -46.070 12.954 1.573 1.00 60.97 96 ARG A C 1
ATOM 702 O O . ARG A 1 96 ? -46.594 12.464 0.574 1.00 60.97 96 ARG A O 1
ATOM 709 N N . ALA A 1 97 ? -46.474 14.102 2.116 1.00 66.62 97 ALA A N 1
ATOM 710 C CA . ALA A 1 97 ? -47.573 14.888 1.573 1.00 66.62 97 ALA A CA 1
ATOM 711 C C . ALA A 1 97 ? -47.254 15.301 0.128 1.00 66.62 97 ALA A C 1
ATOM 713 O O . ALA A 1 97 ? -46.221 15.915 -0.151 1.00 66.62 97 ALA A O 1
ATOM 714 N N . ARG A 1 98 ? -48.132 14.918 -0.804 1.00 59.59 98 ARG A N 1
ATOM 715 C CA . ARG A 1 98 ? -48.024 15.288 -2.217 1.00 59.59 98 ARG A CA 1
ATOM 716 C C . ARG A 1 98 ? -48.227 16.809 -2.332 1.00 59.59 98 ARG A C 1
ATOM 718 O O . ARG A 1 98 ? -49.150 17.319 -1.697 1.00 59.59 98 ARG A O 1
ATOM 725 N N . PRO A 1 99 ? -47.401 17.540 -3.105 1.00 68.75 99 PRO A N 1
ATOM 726 C CA . PRO A 1 99 ? -47.560 18.984 -3.251 1.00 68.75 99 PRO A CA 1
ATOM 727 C C . PRO A 1 99 ? -48.948 19.323 -3.804 1.00 68.75 99 PRO A C 1
ATOM 729 O O . PRO A 1 99 ? -49.489 18.594 -4.642 1.00 68.75 99 PRO A O 1
ATOM 732 N N . ALA A 1 100 ? -49.524 20.416 -3.299 1.00 67.06 100 ALA A N 1
ATOM 733 C CA . ALA A 1 100 ? -50.874 20.842 -3.637 1.00 67.06 100 ALA A CA 1
ATOM 734 C C . ALA A 1 100 ? -51.017 21.043 -5.160 1.00 67.06 100 ALA A C 1
ATOM 736 O O . ALA A 1 100 ? -50.138 21.660 -5.770 1.00 67.06 100 ALA A O 1
ATOM 737 N N . PRO A 1 101 ? -52.105 20.557 -5.787 1.00 64.50 101 PRO A N 1
ATOM 738 C CA . PRO A 1 101 ? -52.347 20.768 -7.208 1.00 64.50 101 PRO A CA 1
ATOM 739 C C . PRO A 1 101 ? -52.458 22.267 -7.492 1.00 64.50 101 PRO A C 1
ATOM 741 O O . PRO A 1 101 ? -53.441 22.913 -7.123 1.00 64.50 101 PRO A O 1
ATOM 744 N N . THR A 1 102 ? -51.451 22.845 -8.138 1.00 69.81 102 THR A N 1
ATOM 745 C CA . THR A 1 102 ? -51.495 24.253 -8.515 1.00 69.81 102 THR A CA 1
ATOM 746 C C . THR A 1 102 ? -52.382 24.398 -9.746 1.00 69.81 102 THR A C 1
ATOM 748 O O . THR A 1 102 ? -52.018 24.059 -10.870 1.00 69.81 102 THR A O 1
ATOM 751 N N . LYS A 1 103 ? -53.598 24.909 -9.531 1.00 53.03 103 LYS A N 1
ATOM 752 C CA . LYS A 1 103 ? -54.453 25.405 -10.610 1.00 53.03 103 LYS A CA 1
ATOM 753 C C . LYS A 1 103 ? -53.815 26.673 -11.185 1.00 53.03 103 LYS A C 1
ATOM 755 O O . LYS A 1 103 ? -54.094 27.772 -10.719 1.00 53.03 103 LYS A O 1
ATOM 760 N N . ARG A 1 104 ? -52.979 26.533 -12.213 1.00 57.12 104 ARG A N 1
ATOM 761 C CA . ARG A 1 104 ? -52.729 27.609 -13.180 1.00 57.12 104 ARG A CA 1
ATOM 762 C C . ARG A 1 104 ? -53.439 27.265 -14.487 1.00 57.12 104 ARG A C 1
ATOM 764 O O . ARG A 1 104 ? -52.980 26.445 -15.267 1.00 57.12 104 ARG A O 1
ATOM 771 N N . THR A 1 105 ? -54.638 27.837 -14.600 1.00 58.78 105 THR A N 1
ATOM 772 C CA . THR A 1 105 ? -55.295 28.335 -15.819 1.00 58.78 105 THR A CA 1
ATOM 773 C C . THR A 1 105 ? -54.969 27.639 -17.144 1.00 58.78 105 THR A C 1
ATOM 775 O O . THR A 1 105 ? -53.958 27.901 -17.783 1.00 58.78 105 THR A O 1
ATOM 778 N N . SER A 1 106 ? -55.938 26.837 -17.583 1.00 49.69 106 SER A N 1
ATOM 779 C CA . SER A 1 106 ? -56.391 26.698 -18.971 1.00 49.69 106 SER A CA 1
ATOM 780 C C . SER A 1 106 ? -55.990 27.857 -19.904 1.00 49.69 106 SER A C 1
ATOM 782 O O . SER A 1 106 ? -56.554 28.942 -19.788 1.00 49.69 106 SER A O 1
ATOM 784 N N . THR A 1 107 ? -55.172 27.557 -20.913 1.00 46.34 107 THR A N 1
ATOM 785 C CA . THR A 1 107 ? -55.406 27.920 -22.325 1.00 46.34 107 THR A CA 1
ATOM 786 C C . THR A 1 107 ? -54.850 26.784 -23.205 1.00 46.34 107 THR A C 1
ATOM 788 O O . THR A 1 107 ? -53.702 26.379 -23.058 1.00 46.34 107 THR A O 1
ATOM 791 N N . GLY A 1 108 ? -55.707 26.176 -24.038 1.00 40.28 108 GLY A N 1
ATOM 792 C CA . GLY A 1 108 ? -55.407 24.998 -24.879 1.00 40.28 108 GLY A CA 1
ATOM 793 C C . GLY A 1 108 ? -54.455 25.274 -26.062 1.00 40.28 108 GLY A C 1
ATOM 794 O O . GLY A 1 108 ? -54.040 26.416 -26.241 1.00 40.28 108 GLY A O 1
ATOM 795 N N . PRO A 1 109 ? -54.121 24.255 -26.890 1.00 49.81 109 PRO A N 1
ATOM 796 C CA . PRO A 1 109 ? -55.125 23.609 -27.740 1.00 49.81 109 PRO A CA 1
ATOM 797 C C . PRO A 1 109 ? -54.943 22.082 -27.852 1.00 49.81 109 PRO A C 1
ATOM 799 O O . PRO A 1 109 ? -54.198 21.585 -28.691 1.00 49.81 109 PRO A O 1
ATOM 802 N N . SER A 1 110 ? -55.674 21.302 -27.055 1.00 55.22 110 SER A N 1
ATOM 803 C CA . SER A 1 110 ? -55.845 19.861 -27.322 1.00 55.22 110 SER A CA 1
ATOM 804 C C . SER A 1 110 ? -57.095 19.283 -26.649 1.00 55.22 110 SER A C 1
ATOM 806 O O . SER A 1 110 ? -57.074 18.231 -26.023 1.00 55.22 110 SER A O 1
ATOM 808 N N . GLN A 1 111 ? -58.234 19.959 -26.798 1.00 54.47 111 GLN A N 1
ATOM 809 C CA . GLN A 1 111 ? -59.545 19.374 -26.498 1.00 54.47 111 GLN A CA 1
ATOM 810 C C . GLN A 1 111 ? -60.264 19.108 -27.821 1.00 54.47 111 GLN A C 1
ATOM 812 O O . GLN A 1 111 ? -61.087 19.902 -28.268 1.00 54.47 111 GLN A O 1
ATOM 817 N N . ARG A 1 112 ? -59.922 17.999 -28.489 1.00 54.16 112 ARG A N 1
ATOM 818 C CA . ARG A 1 112 ? -60.739 17.478 -29.592 1.00 54.16 112 ARG A CA 1
ATOM 819 C C . ARG A 1 112 ? -61.704 16.441 -29.002 1.00 54.16 112 ARG A C 1
ATOM 821 O O . ARG A 1 112 ? -61.238 15.393 -28.553 1.00 54.16 112 ARG A O 1
ATOM 828 N N . PRO A 1 113 ? -63.023 16.691 -28.970 1.00 57.09 113 PRO A N 1
ATOM 829 C CA . PRO A 1 113 ? -63.969 15.720 -28.436 1.00 57.09 113 PRO A CA 1
ATOM 830 C C . PRO A 1 113 ? -64.056 14.499 -29.364 1.00 57.09 113 PRO A C 1
ATOM 832 O O . PRO A 1 113 ? -64.322 14.624 -30.562 1.00 57.09 113 PRO A O 1
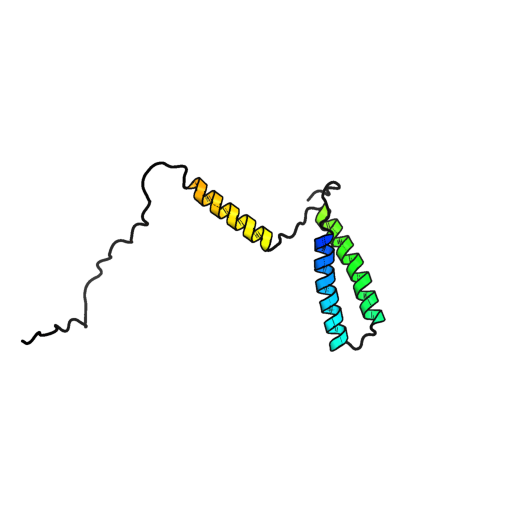ATOM 835 N N . ARG A 1 114 ? -63.840 13.296 -28.814 1.00 55.00 114 ARG A N 1
ATOM 836 C CA . ARG A 1 114 ? -64.106 12.023 -29.503 1.00 55.00 114 ARG A CA 1
ATOM 837 C C . ARG A 1 114 ? -65.622 11.860 -29.668 1.00 55.00 114 ARG A C 1
ATOM 839 O O . ARG A 1 114 ? -66.323 11.574 -28.701 1.00 55.00 114 ARG A O 1
ATOM 846 N N . LYS A 1 115 ? -66.133 12.021 -30.893 1.00 49.12 115 LYS A N 1
ATOM 847 C CA . LYS A 1 115 ? -67.504 11.618 -31.240 1.00 49.12 115 LYS A CA 1
ATOM 848 C C . LYS A 1 115 ? -67.602 10.090 -31.247 1.00 49.12 115 LYS A C 1
ATOM 850 O O . LYS A 1 115 ? -66.873 9.422 -31.974 1.00 49.12 115 LYS A O 1
ATOM 855 N N . LYS A 1 116 ? -68.527 9.560 -30.448 1.00 48.66 116 LYS A N 1
ATOM 856 C CA . LYS A 1 116 ? -68.984 8.166 -30.457 1.00 48.66 116 LYS A CA 1
ATOM 857 C C . LYS A 1 116 ? -70.087 8.032 -31.521 1.00 48.66 116 LYS A C 1
ATOM 859 O O . LYS A 1 116 ? -71.025 8.827 -31.514 1.00 48.66 116 LYS A O 1
ATOM 864 N N . LYS A 1 117 ? -69.988 7.053 -32.419 1.00 48.59 117 LYS A N 1
ATOM 865 C CA . LYS A 1 117 ? -71.078 6.587 -33.300 1.00 48.59 117 LYS A CA 1
ATOM 866 C C . LYS A 1 117 ? -70.933 5.059 -33.335 1.00 48.59 117 LYS A C 1
ATOM 868 O O . LYS A 1 117 ? -69.847 4.600 -33.668 1.00 48.59 117 LYS A O 1
ATOM 873 N N . ARG A 1 118 ? -71.730 4.331 -32.550 1.00 48.22 118 ARG A N 1
ATOM 874 C CA . ARG A 1 118 ? -73.103 3.857 -32.804 1.00 48.22 118 ARG A CA 1
ATOM 875 C C . ARG A 1 118 ? -73.113 2.832 -33.925 1.00 48.22 118 ARG A C 1
ATOM 877 O O . ARG A 1 118 ? -72.779 3.243 -35.053 1.00 48.22 118 ARG A O 1
#

Secondary structure (DSSP, 8-state):
----TTSPP-HHHHHHHHHHHHHHHHHHHHHH--S-HHHHHHHHHHHHHHHHHHHHHHHHTT--PPPHHHHHHHHHHHHHHHHHHTTSS-S-----PPPP--------S---------

Sequence (118 aa):
MAWDSKREVPWKRLLIEWAVVSIGIAVITMSFGNSQPQETASAILIGGFIYLGFGAVLAKFGYARKSLKQLRAESAIAAQQKAAAGSGGSGGGVARARPAPTKRTSTGPSQRPRKKKR

Foldseek 3Di:
DDQAPPFDQPQVVLVVVLVVVLVVQLVCCVVPNPDDNVVSVVCSVVVSVVSSVVSSRCVRVVDDDQDPVNVVVVVVVVVVVVVVVVVPDDDDDPDPDDPDPDDDDDDDDDPDDDDDDD